Protein AF-A0A9E5GRL8-F1 (afdb_monomer)

Solvent-accessible surface area (backbone atoms only — not comparable to full-atom values): 6174 Å² total; per-residue (Å²): 137,68,52,66,49,69,34,32,55,43,80,54,98,91,43,39,32,46,27,52,99,86,54,67,45,68,35,50,70,82,80,86,69,58,59,48,68,33,32,38,46,69,46,77,39,80,87,77,73,43,76,48,30,43,46,28,81,42,65,68,34,48,54,46,24,61,54,38,52,72,39,90,93,40,47,69,69,41,20,50,59,60,29,72,50,57,68,67,60,53,53,50,40,60,75,64,66,38,60,64,65,63,66,71,53,113

Mean predicted aligned error: 5.8 Å

Sequence (106 aa):
MFHYFVGKMRHLGGETLLSNDLFGIQVHYLGKKDQGEFFLYPYLDDNKKTIFYYCFDTIDQKTLFETLLKINGVGPKTAFQISQLPKDNLQQALKNVDVKFFQAIP

Structure (mmCIF, N/CA/C/O backbone):
data_AF-A0A9E5GRL8-F1
#
_entry.id   AF-A0A9E5GRL8-F1
#
loop_
_atom_site.group_PDB
_atom_site.id
_atom_site.type_symbol
_atom_site.label_atom_id
_atom_site.label_alt_id
_atom_site.label_comp_id
_atom_site.label_asym_id
_atom_site.label_entity_id
_atom_site.label_seq_id
_atom_site.pdbx_PDB_ins_code
_atom_site.Cartn_x
_atom_site.Cartn_y
_atom_site.Cartn_z
_atom_site.occupancy
_atom_site.B_iso_or_equiv
_atom_site.auth_seq_id
_atom_site.auth_comp_id
_atom_site.auth_asym_id
_atom_site.auth_atom_id
_atom_site.pdbx_PDB_model_num
ATOM 1 N N . MET A 1 1 ? -0.682 9.612 -12.569 1.00 82.56 1 MET A N 1
ATOM 2 C CA . MET A 1 1 ? -0.804 8.898 -11.281 1.00 82.56 1 MET A CA 1
ATOM 3 C C . MET A 1 1 ? -1.028 7.422 -11.590 1.00 82.56 1 MET A C 1
ATOM 5 O O . MET A 1 1 ? -1.928 7.140 -12.371 1.00 82.56 1 MET A O 1
ATOM 9 N N . PHE A 1 2 ? -0.186 6.503 -11.100 1.00 90.38 2 PHE A N 1
ATOM 10 C CA . PHE A 1 2 ? -0.316 5.071 -11.425 1.00 90.38 2 PHE A CA 1
ATOM 11 C C . PHE A 1 2 ? -1.223 4.350 -10.426 1.00 90.38 2 PHE A C 1
ATOM 13 O O . PHE A 1 2 ? -1.078 4.532 -9.221 1.00 90.38 2 PHE A O 1
ATOM 20 N N . HIS A 1 3 ? -2.135 3.519 -10.930 1.00 95.06 3 HIS A N 1
ATOM 21 C CA . HIS A 1 3 ? -3.112 2.797 -10.105 1.00 95.06 3 HIS A CA 1
ATOM 22 C C . HIS A 1 3 ? -3.066 1.279 -10.254 1.00 95.06 3 HIS A C 1
ATOM 24 O O . HIS A 1 3 ? -3.663 0.574 -9.440 1.00 95.06 3 HIS A O 1
ATOM 30 N N . TYR A 1 4 ? -2.370 0.796 -11.276 1.00 96.88 4 TYR A N 1
ATOM 31 C CA . TYR A 1 4 ? -2.268 -0.603 -11.642 1.00 96.88 4 TYR A CA 1
ATOM 32 C C . TYR A 1 4 ? -0.920 -0.833 -12.319 1.00 96.88 4 TYR A C 1
ATOM 34 O O . TYR A 1 4 ? -0.455 0.034 -13.064 1.00 96.88 4 TYR A O 1
ATOM 42 N N . PHE A 1 5 ? -0.289 -1.967 -12.040 1.00 97.62 5 PHE A N 1
ATOM 43 C CA . PHE A 1 5 ? 1.017 -2.305 -12.585 1.00 97.62 5 PHE A CA 1
ATOM 44 C C . PHE A 1 5 ? 1.165 -3.822 -12.682 1.00 97.62 5 PHE A C 1
ATOM 46 O O . PHE A 1 5 ? 0.874 -4.540 -11.728 1.00 97.62 5 PHE A O 1
ATOM 53 N N . VAL A 1 6 ? 1.662 -4.301 -13.823 1.00 97.62 6 VAL A N 1
ATOM 54 C CA . VAL A 1 6 ? 2.024 -5.709 -14.019 1.00 97.62 6 VAL A CA 1
ATOM 55 C C . VAL A 1 6 ? 3.539 -5.814 -14.075 1.00 97.62 6 VAL A C 1
ATOM 57 O O . VAL A 1 6 ? 4.178 -5.151 -14.893 1.00 97.62 6 VAL A O 1
ATOM 60 N N . GLY A 1 7 ? 4.126 -6.614 -13.189 1.00 97.44 7 GLY A N 1
ATOM 61 C CA . GLY A 1 7 ? 5.577 -6.704 -13.099 1.00 97.44 7 GLY A CA 1
ATOM 62 C C . GLY A 1 7 ? 6.081 -7.625 -12.002 1.00 97.44 7 GLY A C 1
ATOM 63 O O . GLY A 1 7 ? 5.361 -8.492 -11.514 1.00 97.44 7 GLY A O 1
ATOM 64 N N . LYS A 1 8 ? 7.348 -7.433 -11.641 1.00 98.06 8 LYS A N 1
ATOM 65 C CA . LYS A 1 8 ? 8.081 -8.207 -10.640 1.00 98.06 8 LYS A CA 1
ATOM 66 C C . LYS A 1 8 ? 8.479 -7.322 -9.466 1.00 98.06 8 LYS A C 1
ATOM 68 O O . LYS A 1 8 ? 8.950 -6.198 -9.676 1.00 98.06 8 LYS A O 1
ATOM 73 N N . MET A 1 9 ? 8.343 -7.863 -8.263 1.00 97.50 9 MET A N 1
ATOM 74 C CA . MET A 1 9 ? 8.866 -7.281 -7.035 1.00 97.50 9 MET A CA 1
ATOM 75 C C . MET A 1 9 ? 10.362 -7.558 -6.928 1.00 97.50 9 MET A C 1
ATOM 77 O O . MET A 1 9 ? 10.827 -8.677 -7.141 1.00 97.50 9 MET A O 1
ATOM 81 N N . ARG A 1 10 ? 11.135 -6.517 -6.627 1.00 95.38 10 ARG A N 1
ATOM 82 C CA . ARG A 1 10 ? 12.580 -6.593 -6.407 1.00 95.38 10 ARG A CA 1
ATOM 83 C C . ARG A 1 10 ? 12.926 -5.860 -5.124 1.00 95.38 10 ARG A C 1
ATOM 85 O O . ARG A 1 10 ? 12.538 -4.710 -4.950 1.00 95.38 10 ARG A O 1
ATOM 92 N N . HIS A 1 11 ? 13.700 -6.502 -4.261 1.00 92.44 11 HIS A N 1
ATOM 93 C CA . HIS A 1 11 ? 14.210 -5.886 -3.041 1.00 92.44 11 HIS A CA 1
ATOM 94 C C . HIS A 1 11 ? 15.674 -5.498 -3.258 1.00 92.44 11 HIS A C 1
ATOM 96 O O . HIS A 1 11 ? 16.520 -6.362 -3.482 1.00 92.44 11 HIS A O 1
ATOM 102 N N . LEU A 1 12 ? 15.967 -4.198 -3.246 1.00 89.69 12 LEU A N 1
ATOM 103 C CA . LEU A 1 12 ? 17.286 -3.644 -3.552 1.00 89.69 12 LEU A CA 1
ATOM 104 C C . LEU A 1 12 ? 17.648 -2.598 -2.498 1.00 89.69 12 LEU A C 1
ATOM 106 O O . LEU A 1 12 ? 16.938 -1.615 -2.336 1.00 89.69 12 LEU A O 1
ATOM 110 N N . GLY A 1 13 ? 18.741 -2.812 -1.759 1.00 83.94 13 GLY A N 1
ATOM 111 C CA . GLY A 1 13 ? 19.272 -1.804 -0.828 1.00 83.94 13 GLY A CA 1
ATOM 112 C C . GLY A 1 13 ? 18.310 -1.363 0.286 1.00 83.94 13 GLY A C 1
ATOM 113 O O . GLY A 1 13 ? 18.405 -0.234 0.750 1.00 83.94 13 GLY A O 1
ATOM 114 N N . GLY 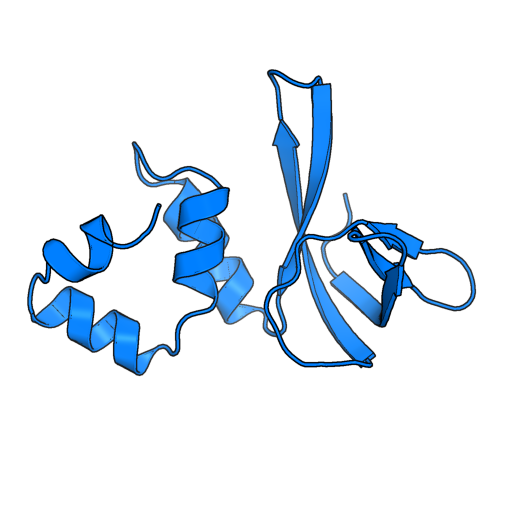A 1 14 ? 17.376 -2.226 0.704 1.00 87.12 14 GLY A N 1
ATOM 115 C CA . GLY A 1 14 ? 16.341 -1.895 1.696 1.00 87.12 14 GLY A CA 1
ATOM 116 C C . GLY A 1 14 ? 15.071 -1.273 1.106 1.00 87.12 14 GLY A C 1
ATOM 117 O O . GLY A 1 14 ? 14.091 -1.085 1.824 1.00 87.12 14 GLY A O 1
ATOM 118 N N . GLU A 1 15 ? 15.048 -1.009 -0.198 1.00 91.75 15 GLU A N 1
ATOM 119 C CA . GLU A 1 15 ? 13.876 -0.529 -0.922 1.00 91.75 15 GLU A CA 1
ATOM 120 C C . GLU A 1 15 ? 13.176 -1.676 -1.655 1.00 91.75 15 GLU A C 1
ATOM 122 O O . GLU A 1 15 ? 13.787 -2.689 -2.008 1.00 91.75 15 GLU A O 1
ATOM 127 N N . THR A 1 16 ? 11.875 -1.513 -1.89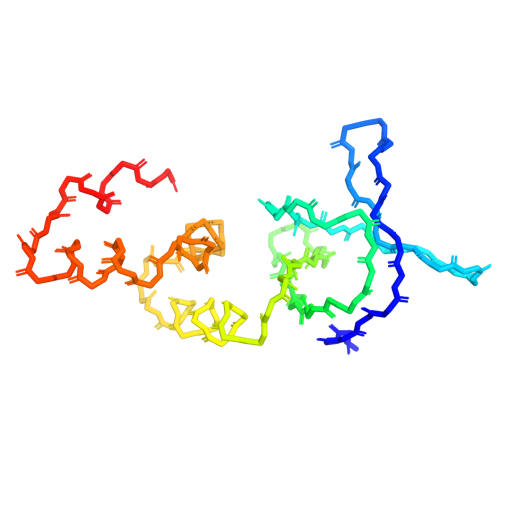9 1.00 96.19 16 THR A N 1
ATOM 128 C CA . THR A 1 16 ? 11.105 -2.431 -2.745 1.00 96.19 16 THR A CA 1
ATOM 129 C C . THR A 1 16 ? 10.721 -1.722 -4.034 1.00 96.19 16 THR A C 1
ATOM 131 O O . THR A 1 16 ? 10.129 -0.644 -4.016 1.00 96.19 16 THR A O 1
ATOM 134 N N . LEU A 1 17 ? 11.083 -2.331 -5.156 1.00 96.81 17 LEU A N 1
ATOM 135 C CA . LEU A 1 17 ? 10.835 -1.843 -6.503 1.00 96.81 17 LEU A CA 1
ATOM 136 C C . LEU A 1 17 ? 9.864 -2.782 -7.208 1.00 96.81 17 LEU A C 1
ATOM 138 O O . LEU A 1 17 ? 10.115 -3.982 -7.318 1.00 96.81 17 LEU A O 1
ATOM 142 N N . LEU A 1 18 ? 8.787 -2.217 -7.739 1.00 97.56 18 LEU A N 1
ATOM 143 C CA . LEU A 1 18 ? 7.906 -2.898 -8.673 1.00 97.56 18 LEU A CA 1
ATOM 144 C C . LEU A 1 18 ? 8.340 -2.531 -10.091 1.00 97.56 18 LEU A C 1
ATOM 146 O O . LEU A 1 18 ? 8.309 -1.361 -10.469 1.00 97.56 18 LEU A O 1
ATOM 150 N N . SER A 1 19 ? 8.802 -3.522 -10.852 1.00 97.12 19 SER A N 1
ATOM 151 C CA . SER A 1 19 ? 9.488 -3.301 -12.131 1.00 97.12 19 SER A CA 1
ATOM 152 C C . SER A 1 19 ? 8.978 -4.191 -13.257 1.00 97.12 19 SER A C 1
ATOM 154 O O . SER A 1 19 ? 8.579 -5.334 -13.036 1.00 97.12 19 SER A O 1
ATOM 156 N N . ASN A 1 20 ? 9.037 -3.668 -14.475 1.00 95.62 20 ASN A N 1
ATOM 157 C CA . ASN A 1 20 ? 8.935 -4.424 -15.719 1.00 95.62 20 ASN A CA 1
ATOM 158 C C . ASN A 1 20 ? 10.195 -4.169 -16.569 1.00 95.62 20 ASN A C 1
ATOM 160 O O . ASN A 1 20 ? 11.177 -3.614 -16.074 1.00 95.62 20 ASN A O 1
ATOM 164 N N . ASP A 1 21 ? 10.180 -4.587 -17.833 1.00 94.31 21 ASP A N 1
ATOM 165 C CA . ASP A 1 21 ? 11.341 -4.456 -18.724 1.00 94.31 21 ASP A CA 1
ATOM 166 C C . ASP A 1 21 ? 11.656 -3.000 -19.112 1.00 94.31 21 ASP A C 1
ATOM 168 O O . ASP A 1 21 ? 12.755 -2.712 -19.577 1.00 94.31 21 ASP A O 1
ATOM 172 N N . LEU A 1 22 ? 10.710 -2.078 -18.920 1.00 93.56 22 LEU A N 1
ATOM 173 C CA . LEU A 1 22 ? 10.830 -0.681 -19.335 1.00 93.56 22 LEU A CA 1
ATOM 174 C C . LEU A 1 22 ? 11.228 0.241 -18.179 1.00 93.56 22 LEU A C 1
ATOM 176 O O . LEU A 1 22 ? 12.021 1.160 -18.371 1.00 93.56 22 LEU A O 1
ATOM 180 N N . PHE A 1 23 ? 10.659 0.038 -16.989 1.00 93.56 23 PHE A N 1
ATOM 181 C CA . PHE A 1 23 ? 10.916 0.885 -15.826 1.00 93.56 23 PHE A CA 1
ATOM 182 C C . PHE A 1 23 ? 10.556 0.196 -14.503 1.00 93.56 23 PHE A C 1
ATOM 184 O O . PHE A 1 23 ? 9.911 -0.855 -14.463 1.00 93.56 23 PHE A O 1
ATOM 191 N N . GLY A 1 24 ? 10.968 0.822 -13.399 1.00 93.69 24 GLY A N 1
ATOM 192 C CA . GLY A 1 24 ? 10.592 0.436 -12.044 1.00 93.69 24 GLY A CA 1
ATOM 193 C C . GLY A 1 24 ? 10.100 1.626 -11.230 1.00 93.69 24 GLY A C 1
ATOM 194 O O . GLY A 1 24 ? 10.510 2.762 -11.465 1.00 93.69 24 GLY A O 1
ATOM 195 N N . ILE A 1 25 ? 9.211 1.357 -10.278 1.00 94.94 25 ILE A N 1
ATOM 196 C CA . ILE A 1 25 ? 8.697 2.336 -9.321 1.00 94.94 25 ILE A CA 1
ATOM 197 C C . ILE A 1 25 ? 8.987 1.825 -7.914 1.00 94.94 25 ILE A C 1
ATOM 199 O O . ILE A 1 25 ? 8.741 0.656 -7.610 1.00 94.94 25 ILE A O 1
ATOM 203 N N . GLN A 1 26 ? 9.485 2.704 -7.046 1.00 96.00 26 GLN A N 1
ATOM 204 C CA . GLN A 1 26 ? 9.625 2.399 -5.628 1.00 96.00 26 GLN A CA 1
ATOM 205 C C . GLN A 1 26 ? 8.246 2.349 -4.968 1.00 96.00 26 GLN A C 1
ATOM 207 O O . GLN A 1 26 ? 7.447 3.282 -5.089 1.00 96.00 26 GLN A O 1
ATOM 212 N N . VAL A 1 27 ? 7.975 1.257 -4.261 1.00 96.94 27 VAL A N 1
ATOM 213 C CA . VAL A 1 27 ? 6.691 1.004 -3.611 1.00 96.94 27 VAL A CA 1
ATOM 214 C C . VAL A 1 27 ? 6.884 0.556 -2.166 1.00 96.94 27 VAL A C 1
ATOM 216 O O . VAL A 1 27 ? 7.831 -0.150 -1.823 1.00 96.94 27 VAL A O 1
ATOM 219 N N . HIS A 1 28 ? 5.935 0.916 -1.313 1.00 96.75 28 HIS A N 1
ATOM 220 C CA . HIS A 1 28 ? 5.703 0.248 -0.044 1.00 96.75 28 HIS A CA 1
ATOM 221 C C . HIS A 1 28 ? 4.841 -0.983 -0.306 1.00 96.75 28 HIS A C 1
ATOM 223 O O . HIS A 1 28 ? 3.708 -0.867 -0.774 1.00 96.75 28 HIS A O 1
ATOM 229 N N . TYR A 1 29 ? 5.382 -2.160 -0.009 1.00 96.31 29 TYR A N 1
ATOM 230 C CA . TYR A 1 29 ? 4.736 -3.442 -0.248 1.00 96.31 29 TYR A CA 1
ATOM 231 C C . TYR A 1 29 ? 4.893 -4.341 0.980 1.00 96.31 29 TYR A C 1
ATOM 233 O O . TYR A 1 29 ? 5.981 -4.434 1.542 1.00 96.31 29 TYR A O 1
ATOM 241 N N . LEU A 1 30 ? 3.795 -4.965 1.415 1.00 94.88 30 LEU A N 1
ATOM 242 C CA . LEU A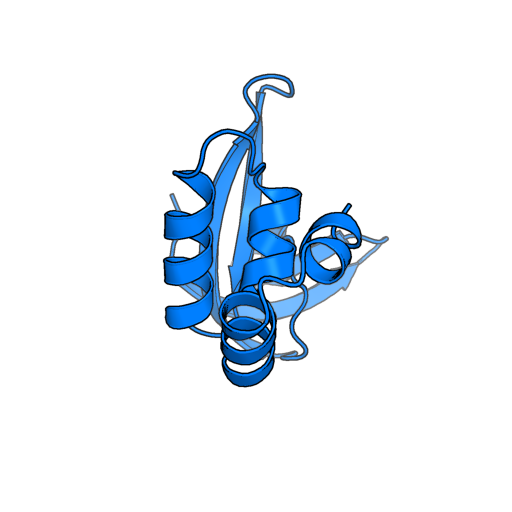 1 30 ? 3.750 -5.871 2.575 1.00 94.88 30 LEU A CA 1
ATOM 243 C C . LEU A 1 30 ? 3.227 -7.271 2.212 1.00 94.88 30 LEU A C 1
ATOM 245 O O . LEU A 1 30 ? 3.073 -8.116 3.094 1.00 94.88 30 LEU A O 1
ATOM 249 N N . GLY A 1 31 ? 2.922 -7.507 0.933 1.00 92.44 31 GLY A N 1
ATOM 250 C CA . GLY A 1 31 ? 2.491 -8.810 0.439 1.00 92.44 31 GLY A CA 1
ATOM 251 C C . GLY A 1 31 ? 3.664 -9.771 0.229 1.00 92.44 31 GLY A C 1
ATOM 252 O O . GLY A 1 31 ? 4.787 -9.525 0.669 1.00 92.44 31 GLY A O 1
ATOM 253 N N . LYS A 1 32 ? 3.391 -10.896 -0.436 1.00 93.19 32 LYS A N 1
ATOM 254 C CA . LYS A 1 32 ? 4.372 -11.978 -0.664 1.00 93.19 32 LYS A CA 1
ATOM 255 C C . LYS A 1 32 ? 4.526 -12.382 -2.133 1.00 93.19 32 LYS A C 1
ATOM 257 O O 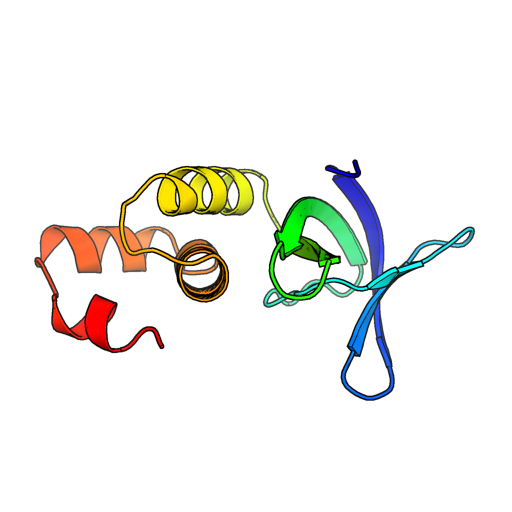. LYS A 1 32 ? 5.197 -13.367 -2.421 1.00 93.19 32 LYS A O 1
ATOM 262 N N . LYS A 1 33 ? 3.859 -11.694 -3.060 1.00 95.25 33 LYS A N 1
ATOM 263 C CA . LYS A 1 33 ? 3.953 -11.991 -4.491 1.00 95.25 33 LYS A CA 1
ATOM 264 C C . LYS A 1 33 ? 5.271 -11.455 -5.041 1.00 95.25 33 LYS A C 1
ATOM 266 O O . LYS A 1 33 ? 5.526 -10.256 -4.988 1.00 95.25 33 LYS A O 1
ATOM 271 N N . ASP A 1 34 ? 6.042 -12.329 -5.677 1.00 96.12 34 ASP A N 1
ATOM 272 C CA . ASP A 1 34 ? 7.266 -11.933 -6.385 1.00 96.12 34 ASP A CA 1
ATOM 273 C C . ASP A 1 34 ? 6.976 -11.334 -7.769 1.00 96.12 34 ASP A C 1
ATOM 275 O O . ASP A 1 34 ? 7.798 -10.614 -8.335 1.00 96.12 34 ASP A O 1
ATOM 279 N N . GLN A 1 35 ? 5.805 -11.623 -8.342 1.00 97.62 35 GLN A N 1
ATOM 280 C CA . GLN A 1 35 ? 5.371 -11.092 -9.630 1.00 97.62 35 GLN A CA 1
ATOM 281 C C . GLN A 1 35 ? 3.856 -11.173 -9.811 1.00 97.62 35 GLN A C 1
ATOM 283 O O . GLN A 1 35 ? 3.178 -11.957 -9.145 1.00 97.62 35 GLN A O 1
ATOM 288 N N . GLY A 1 36 ? 3.345 -10.406 -10.769 1.00 97.50 36 GLY A N 1
ATOM 289 C CA . GLY A 1 36 ? 1.957 -10.449 -11.204 1.00 97.50 36 GLY A CA 1
ATOM 290 C C . GLY A 1 36 ? 1.350 -9.063 -11.322 1.00 97.50 36 GLY A C 1
ATOM 291 O O . GLY A 1 36 ? 2.028 -8.091 -11.658 1.00 97.50 36 GLY A O 1
ATOM 292 N N . GLU A 1 37 ? 0.050 -9.013 -11.068 1.00 98.00 37 GLU A N 1
ATOM 293 C CA . GLU A 1 37 ? -0.761 -7.805 -11.096 1.00 98.00 37 GLU A CA 1
ATOM 294 C C . GLU A 1 37 ? -0.823 -7.175 -9.705 1.00 98.00 37 GLU A C 1
ATOM 296 O O . GLU A 1 37 ? -1.088 -7.857 -8.708 1.00 98.00 37 GLU A O 1
ATOM 301 N N . PHE A 1 38 ? -0.603 -5.866 -9.660 1.00 98.31 38 PHE A N 1
ATOM 302 C CA . PHE A 1 38 ? -0.572 -5.085 -8.436 1.00 98.31 38 PHE A CA 1
ATOM 303 C C . PHE A 1 38 ? -1.390 -3.811 -8.579 1.00 98.31 38 PHE A C 1
ATOM 305 O O . PHE A 1 38 ? -1.410 -3.162 -9.629 1.00 98.31 38 PHE A O 1
ATOM 312 N N . PHE A 1 39 ? -2.022 -3.415 -7.481 1.00 98.31 39 PHE A N 1
ATOM 313 C CA . PHE A 1 39 ? -2.771 -2.172 -7.391 1.00 98.31 39 PHE A CA 1
ATOM 314 C C . PHE A 1 39 ? -1.949 -1.142 -6.641 1.00 98.31 39 PHE A C 1
ATOM 316 O O . PHE A 1 39 ? -1.315 -1.449 -5.635 1.00 98.31 39 PHE A O 1
ATOM 323 N N . LEU A 1 40 ? -1.974 0.091 -7.133 1.00 97.81 40 LEU A N 1
ATOM 324 C CA . LEU A 1 40 ? -1.170 1.180 -6.605 1.00 97.81 40 LEU A CA 1
ATOM 325 C C . LEU A 1 40 ? -2.053 2.323 -6.103 1.00 97.81 40 LEU A C 1
ATOM 327 O O . LEU A 1 40 ? -3.082 2.665 -6.707 1.00 97.81 40 LEU A O 1
ATOM 331 N N . TYR A 1 41 ? -1.615 2.930 -5.006 1.00 97.69 41 TYR A N 1
ATOM 332 C CA . TYR A 1 41 ? -2.108 4.210 -4.520 1.00 97.69 41 TYR A CA 1
ATOM 333 C C . TYR A 1 41 ? -0.917 5.125 -4.228 1.00 97.69 41 TYR A C 1
ATOM 335 O O . TYR A 1 41 ? -0.153 4.849 -3.302 1.00 97.69 41 TYR A O 1
ATOM 343 N N . PRO A 1 42 ? -0.727 6.207 -4.988 1.00 96.19 42 PRO A N 1
ATOM 344 C CA . PRO A 1 42 ? 0.250 7.214 -4.630 1.00 96.19 42 PRO A CA 1
ATOM 345 C C . PRO A 1 42 ? -0.296 8.141 -3.561 1.00 96.19 42 PRO A C 1
ATOM 347 O O . PRO A 1 42 ? -1.419 8.634 -3.633 1.00 96.19 42 PRO A O 1
ATOM 350 N N . TYR A 1 43 ? 0.557 8.398 -2.591 1.00 94.50 43 TYR A N 1
ATOM 351 C CA . TYR A 1 43 ? 0.324 9.322 -1.510 1.00 94.50 43 TYR A CA 1
ATOM 352 C C . TYR A 1 43 ? 1.282 10.500 -1.667 1.00 94.50 43 TYR A C 1
ATOM 354 O O . TYR A 1 43 ? 2.486 10.304 -1.859 1.00 94.50 43 TYR A O 1
ATOM 362 N N . LEU A 1 44 ? 0.734 11.712 -1.611 1.00 92.12 44 LEU A N 1
ATOM 363 C CA . LEU A 1 44 ? 1.512 12.942 -1.579 1.00 92.12 44 LEU A CA 1
ATOM 364 C C . LEU A 1 44 ? 1.840 13.263 -0.121 1.00 92.12 44 LEU A C 1
ATOM 366 O O . LEU A 1 44 ? 0.947 13.501 0.687 1.00 92.12 44 LEU A O 1
ATOM 370 N N . ASP A 1 45 ? 3.124 13.246 0.214 1.00 87.94 45 ASP A N 1
ATOM 371 C CA . ASP A 1 45 ? 3.610 13.739 1.496 1.00 87.94 45 ASP A CA 1
ATOM 372 C C . ASP A 1 45 ? 3.911 15.228 1.358 1.00 87.94 45 ASP A C 1
ATOM 374 O O . ASP A 1 45 ? 4.971 15.620 0.866 1.00 87.94 45 ASP A O 1
ATOM 378 N N . ASP A 1 46 ? 2.958 16.053 1.787 1.00 85.31 46 ASP A N 1
ATOM 379 C CA . ASP A 1 46 ? 3.065 17.512 1.723 1.00 85.31 46 ASP A CA 1
ATOM 380 C C . ASP A 1 46 ? 4.263 18.053 2.521 1.00 85.31 46 ASP A C 1
ATOM 382 O O . ASP A 1 46 ? 4.844 19.074 2.147 1.00 85.31 46 ASP A O 1
ATOM 386 N N . ASN A 1 47 ? 4.687 17.352 3.580 1.00 87.69 47 ASN A N 1
ATOM 387 C CA . ASN A 1 47 ? 5.824 17.774 4.398 1.00 87.69 47 ASN A CA 1
ATOM 388 C C . ASN A 1 47 ? 7.142 17.544 3.659 1.00 87.69 47 ASN A C 1
ATOM 390 O O . ASN A 1 47 ? 8.004 18.422 3.617 1.00 87.69 47 ASN A O 1
ATOM 394 N N . LYS A 1 48 ? 7.305 16.356 3.070 1.00 89.00 48 LYS A N 1
ATOM 395 C CA . LYS A 1 48 ? 8.523 15.997 2.328 1.00 89.00 48 LYS A CA 1
ATOM 396 C C . LYS A 1 48 ? 8.519 16.512 0.892 1.00 89.00 48 LYS A C 1
ATOM 398 O O . LYS A 1 48 ? 9.567 16.500 0.253 1.00 89.00 48 LYS A O 1
ATOM 403 N N . LYS A 1 49 ? 7.366 16.972 0.393 1.00 90.12 49 LYS A N 1
ATOM 404 C CA . LYS A 1 49 ? 7.125 17.324 -1.014 1.00 90.12 49 LYS A CA 1
ATOM 405 C C . LYS A 1 49 ? 7.484 16.173 -1.958 1.00 90.12 49 LYS A C 1
ATOM 407 O O . LYS A 1 49 ? 8.054 16.386 -3.027 1.00 90.12 49 LYS A O 1
ATOM 412 N N . THR A 1 50 ? 7.165 14.946 -1.549 1.00 90.75 50 THR A N 1
ATOM 413 C CA . THR A 1 50 ? 7.443 13.726 -2.314 1.00 90.75 50 THR A CA 1
ATOM 414 C C . THR A 1 50 ? 6.181 12.902 -2.526 1.00 90.75 50 THR A C 1
ATOM 416 O O . THR A 1 50 ? 5.215 12.993 -1.772 1.00 90.75 50 THR A O 1
ATOM 419 N N . ILE A 1 51 ? 6.196 12.081 -3.578 1.00 91.62 51 ILE A N 1
ATOM 420 C CA . ILE A 1 51 ? 5.167 11.074 -3.834 1.00 91.62 51 ILE A CA 1
ATOM 421 C C . ILE A 1 51 ? 5.784 9.708 -3.568 1.00 91.62 51 ILE A C 1
ATOM 423 O O . ILE A 1 51 ? 6.835 9.390 -4.123 1.00 91.62 51 ILE A O 1
ATOM 427 N N . PHE A 1 52 ? 5.106 8.886 -2.778 1.00 93.25 52 PHE A N 1
ATOM 428 C CA . PHE A 1 52 ? 5.419 7.465 -2.652 1.00 93.25 52 PHE A CA 1
ATOM 429 C C . PHE A 1 52 ? 4.185 6.621 -2.940 1.00 93.25 52 PHE A C 1
ATOM 431 O O . PHE A 1 52 ? 3.053 7.087 -2.835 1.00 93.25 52 PHE A O 1
ATOM 438 N N . TYR A 1 53 ? 4.404 5.369 -3.327 1.00 97.06 53 TYR A N 1
ATOM 439 C CA . TYR A 1 53 ? 3.342 4.462 -3.742 1.00 97.06 53 TYR A CA 1
ATOM 440 C C . TYR A 1 53 ? 3.128 3.365 -2.707 1.00 97.06 53 TYR A C 1
ATOM 442 O O . TYR A 1 53 ? 4.066 2.660 -2.353 1.00 97.06 53 TYR A O 1
ATOM 450 N N . TYR A 1 54 ? 1.888 3.175 -2.270 1.00 97.75 54 TYR A N 1
ATOM 451 C CA . TYR A 1 54 ? 1.458 1.953 -1.598 1.00 97.75 54 TYR A CA 1
ATOM 452 C C . TYR A 1 54 ? 1.025 0.923 -2.632 1.00 97.75 54 TYR A C 1
ATOM 454 O O . TYR A 1 54 ? 0.321 1.258 -3.589 1.00 97.75 54 TYR A O 1
ATOM 462 N N . CYS A 1 55 ? 1.452 -0.320 -2.434 1.00 98.06 55 CYS A N 1
ATOM 463 C CA . CYS A 1 55 ? 1.202 -1.428 -3.339 1.00 98.06 55 CYS A CA 1
ATOM 464 C C . CYS A 1 55 ? 0.395 -2.536 -2.660 1.00 98.06 55 CYS A C 1
ATOM 466 O O . CYS A 1 55 ? 0.689 -2.940 -1.534 1.00 98.06 55 CYS A O 1
ATOM 468 N N . PHE A 1 56 ? -0.604 -3.045 -3.377 1.00 97.81 56 PHE A N 1
ATOM 469 C CA . PHE A 1 56 ? -1.579 -4.012 -2.888 1.00 97.81 56 PHE A CA 1
ATOM 470 C C . PHE A 1 56 ? -1.682 -5.207 -3.836 1.00 97.81 56 PHE A C 1
ATOM 472 O O . PHE A 1 56 ? -1.635 -5.048 -5.058 1.00 97.81 56 PHE A O 1
ATOM 479 N N . ASP A 1 57 ? -1.879 -6.395 -3.265 1.00 97.38 57 ASP A N 1
ATOM 480 C CA . ASP A 1 57 ? -2.045 -7.640 -4.021 1.00 97.38 57 ASP A CA 1
ATOM 481 C C . ASP A 1 57 ? -3.435 -7.768 -4.645 1.00 97.38 57 ASP A C 1
ATOM 483 O O . ASP A 1 57 ? -3.614 -8.554 -5.580 1.00 97.38 57 ASP A O 1
ATOM 487 N N . THR A 1 58 ? -4.417 -7.044 -4.103 1.00 96.62 58 THR A N 1
ATOM 488 C CA . THR A 1 58 ? -5.820 -7.079 -4.526 1.00 96.62 58 THR A CA 1
ATOM 489 C C . THR A 1 58 ? -6.440 -5.685 -4.505 1.00 96.62 58 THR A C 1
ATOM 491 O O . THR A 1 58 ? -6.016 -4.806 -3.748 1.00 96.62 58 THR A O 1
ATOM 494 N N . ILE A 1 59 ? -7.486 -5.496 -5.310 1.00 96.19 59 ILE A N 1
ATOM 495 C CA . ILE A 1 59 ? -8.250 -4.247 -5.331 1.00 96.19 59 ILE A CA 1
ATOM 496 C C . ILE A 1 59 ? -8.946 -3.984 -3.990 1.00 96.19 59 ILE A C 1
ATOM 498 O O . ILE A 1 59 ? -8.947 -2.850 -3.525 1.00 96.19 59 ILE A O 1
ATOM 502 N N . ASP A 1 60 ? -9.443 -5.028 -3.322 1.00 95.19 60 ASP A N 1
ATOM 503 C CA . ASP A 1 60 ? -10.133 -4.918 -2.033 1.00 95.19 60 ASP A CA 1
ATOM 504 C C . ASP A 1 60 ? -9.248 -4.290 -0.951 1.00 95.19 60 ASP A C 1
ATOM 506 O O . ASP A 1 60 ? -9.706 -3.434 -0.194 1.00 95.19 60 ASP A O 1
ATOM 510 N N . GLN A 1 61 ? -7.968 -4.678 -0.894 1.00 96.50 61 GLN A N 1
ATOM 511 C CA . GLN A 1 61 ? -7.008 -4.084 0.039 1.00 96.50 61 GLN A CA 1
ATOM 512 C C . GLN A 1 61 ? -6.812 -2.591 -0.256 1.00 96.50 61 GLN A C 1
ATOM 514 O O . GLN A 1 61 ? -6.855 -1.768 0.658 1.00 96.50 61 GLN A O 1
ATOM 519 N N . LYS A 1 62 ? -6.668 -2.217 -1.534 1.00 97.12 62 LYS A N 1
ATOM 520 C CA . LYS A 1 62 ? -6.550 -0.810 -1.939 1.00 97.12 62 LYS A CA 1
ATOM 521 C C . LYS A 1 62 ? -7.810 -0.008 -1.584 1.00 97.12 62 LYS A C 1
ATOM 523 O O . LYS A 1 62 ? -7.704 1.087 -1.039 1.00 97.12 62 LYS A O 1
ATOM 528 N N . THR A 1 63 ? -9.001 -0.539 -1.848 1.00 95.69 63 THR A N 1
ATOM 529 C CA . THR A 1 63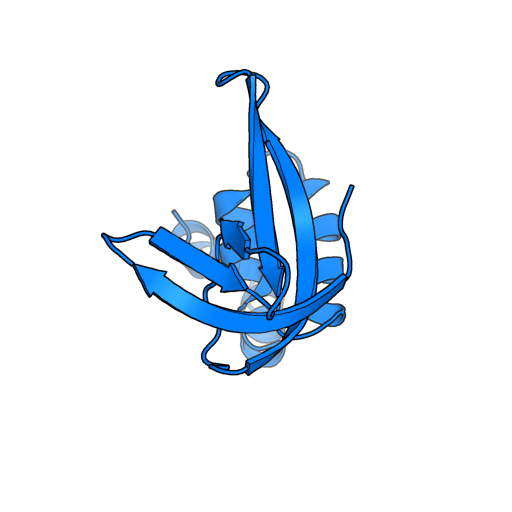 ? -10.269 0.136 -1.525 1.00 95.69 63 THR A CA 1
ATOM 530 C C . THR A 1 63 ? -10.461 0.300 -0.015 1.00 95.69 63 THR A C 1
ATOM 532 O O . THR A 1 63 ? -10.926 1.348 0.445 1.00 95.69 63 THR A O 1
ATOM 535 N N . LEU A 1 64 ? -10.066 -0.700 0.780 1.00 94.00 64 LEU A N 1
ATOM 536 C CA . LEU A 1 64 ? -10.067 -0.599 2.238 1.00 94.00 64 LEU A CA 1
ATOM 537 C C . LEU A 1 64 ? -9.099 0.491 2.715 1.00 94.00 64 LEU A C 1
ATOM 539 O O . LEU A 1 64 ? -9.487 1.337 3.515 1.00 94.00 64 LEU A O 1
ATOM 543 N N . PHE A 1 65 ? -7.878 0.521 2.182 1.00 96.00 65 PHE A N 1
ATOM 544 C CA . PHE A 1 65 ? -6.900 1.571 2.459 1.00 96.00 65 PHE A CA 1
ATOM 545 C C . PHE A 1 65 ? -7.453 2.982 2.191 1.00 96.00 65 PHE A C 1
ATOM 547 O O . PHE A 1 65 ? -7.394 3.845 3.066 1.00 96.00 65 PHE A O 1
ATOM 554 N N . GLU A 1 66 ? -8.056 3.206 1.021 1.00 95.50 66 GLU A N 1
ATOM 555 C CA . GLU A 1 66 ? -8.671 4.491 0.654 1.00 95.50 66 GLU A CA 1
ATOM 556 C C . GLU A 1 66 ? -9.828 4.881 1.584 1.00 95.50 66 GLU A C 1
ATOM 558 O O . GLU A 1 66 ? -10.047 6.062 1.856 1.00 95.50 66 GLU A O 1
ATOM 563 N N . THR A 1 67 ? -10.574 3.896 2.085 1.00 92.81 67 THR A N 1
ATOM 564 C CA . THR A 1 67 ? -11.654 4.127 3.050 1.00 92.81 67 THR A CA 1
ATOM 565 C C . THR A 1 67 ? -11.094 4.527 4.413 1.00 92.81 67 THR A C 1
ATOM 567 O O . THR A 1 67 ? -11.584 5.477 5.019 1.00 92.81 67 THR A O 1
ATOM 570 N N . LEU A 1 68 ? -10.038 3.852 4.871 1.00 92.00 68 LEU A N 1
ATOM 571 C CA . LEU A 1 68 ? -9.371 4.138 6.141 1.00 92.00 68 LEU A CA 1
ATOM 572 C C . LEU A 1 68 ? -8.729 5.529 6.157 1.00 92.00 68 LEU A C 1
ATOM 574 O O . LEU A 1 68 ? -8.825 6.216 7.166 1.00 92.00 68 LEU A O 1
ATOM 578 N N . LEU A 1 69 ? -8.160 5.983 5.036 1.00 92.62 69 LEU A N 1
ATOM 579 C CA . LEU A 1 69 ? -7.595 7.334 4.904 1.00 92.62 69 LEU A CA 1
ATOM 580 C C . LEU A 1 69 ? -8.606 8.470 5.129 1.00 92.62 69 LEU A C 1
ATOM 582 O O . LEU A 1 69 ? -8.207 9.597 5.407 1.00 92.62 69 LEU A O 1
ATOM 586 N N . LYS A 1 70 ? -9.910 8.202 4.990 1.00 90.44 70 LYS A N 1
ATOM 587 C CA .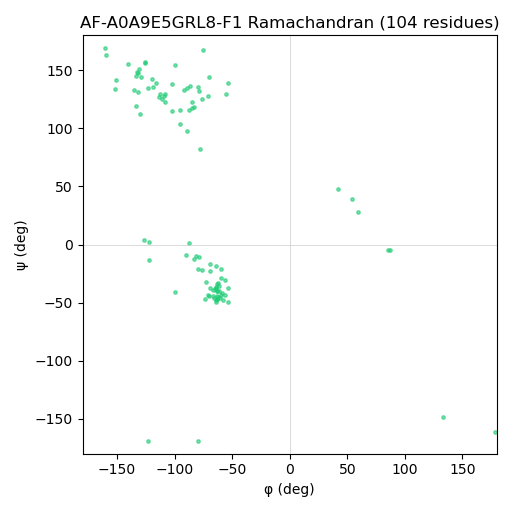 LYS A 1 70 ? -10.968 9.198 5.232 1.00 90.44 70 LYS A CA 1
ATOM 588 C C . LYS A 1 70 ? -11.308 9.343 6.716 1.00 90.44 70 LYS A C 1
ATOM 590 O O . LYS A 1 70 ? -12.069 10.238 7.077 1.00 90.44 70 LYS A O 1
ATOM 595 N N . ILE A 1 71 ? -10.799 8.456 7.570 1.00 89.50 71 ILE A N 1
ATOM 596 C CA . ILE A 1 71 ? -11.063 8.470 9.006 1.00 89.50 71 ILE A CA 1
ATOM 597 C C . ILE A 1 71 ? -10.081 9.433 9.676 1.00 89.50 71 ILE A C 1
ATOM 599 O O . ILE A 1 71 ? -8.864 9.270 9.584 1.00 89.50 71 ILE A O 1
ATOM 603 N N . ASN A 1 72 ? -10.612 10.429 10.389 1.00 84.69 72 ASN A N 1
ATOM 604 C CA . ASN A 1 72 ? -9.797 11.381 11.139 1.00 84.69 72 ASN A CA 1
ATOM 605 C C . ASN A 1 72 ? -8.863 10.655 12.116 1.00 84.69 72 ASN A C 1
ATOM 607 O O . ASN A 1 72 ? -9.302 9.823 12.907 1.00 84.69 72 ASN A O 1
ATOM 611 N N . GLY A 1 73 ? -7.578 11.003 12.071 1.00 86.19 73 GLY A N 1
ATOM 612 C CA . GLY A 1 73 ? -6.548 10.392 12.912 1.00 86.19 73 GLY A CA 1
ATOM 613 C C . GLY A 1 73 ? -5.940 9.103 12.354 1.00 86.19 73 GLY A C 1
ATOM 614 O O . GLY A 1 73 ? -4.968 8.618 12.925 1.00 86.19 73 GLY A O 1
ATOM 615 N N . VAL A 1 74 ? -6.434 8.568 11.230 1.00 88.88 74 VAL A N 1
ATOM 616 C CA . VAL A 1 74 ? -5.821 7.410 10.565 1.00 88.88 74 VAL A CA 1
ATOM 617 C C . VAL A 1 74 ? -4.881 7.888 9.460 1.00 88.88 74 VAL A C 1
ATOM 619 O O . VAL A 1 74 ? -5.299 8.305 8.382 1.00 88.88 74 VAL A O 1
ATOM 622 N N . GLY A 1 75 ? -3.579 7.824 9.741 1.00 91.38 75 GLY A N 1
ATOM 623 C CA . GLY A 1 75 ? -2.539 8.153 8.772 1.00 91.38 75 GLY A CA 1
ATOM 624 C C . GLY A 1 75 ? -2.330 7.057 7.718 1.00 91.38 75 GLY A C 1
ATOM 625 O O . GLY A 1 75 ? -2.765 5.915 7.891 1.00 91.38 75 GLY A O 1
ATOM 626 N N . PRO A 1 76 ? -1.589 7.356 6.639 1.00 94.38 76 PRO A N 1
ATOM 627 C CA . PRO A 1 76 ? -1.366 6.416 5.543 1.00 94.38 76 PRO A CA 1
ATOM 628 C C . PRO A 1 76 ? -0.601 5.159 5.968 1.00 94.38 76 PRO A C 1
ATOM 630 O O . PRO A 1 76 ? -0.900 4.071 5.494 1.00 94.38 76 PRO A O 1
ATOM 633 N N . LYS A 1 77 ? 0.339 5.258 6.910 1.00 93.75 77 LYS A N 1
ATOM 634 C CA . LYS A 1 77 ? 1.073 4.086 7.406 1.00 93.75 77 LYS A CA 1
ATOM 635 C C . LYS A 1 77 ? 0.142 3.098 8.121 1.00 93.75 77 LYS A C 1
ATOM 637 O O . LYS A 1 77 ? 0.135 1.913 7.792 1.00 93.75 77 LYS A O 1
ATOM 642 N N . THR A 1 78 ? -0.670 3.602 9.048 1.00 92.69 78 THR A N 1
ATOM 643 C CA . THR A 1 78 ? -1.654 2.830 9.818 1.00 92.69 78 THR A CA 1
ATOM 644 C C . THR A 1 78 ? -2.726 2.247 8.894 1.00 92.69 78 THR A C 1
ATOM 646 O O . THR A 1 78 ? -2.989 1.046 8.937 1.00 92.69 78 THR A O 1
ATOM 649 N N . ALA A 1 79 ? -3.282 3.056 7.983 1.00 94.31 79 ALA A N 1
ATOM 650 C CA . ALA A 1 79 ? -4.231 2.589 6.972 1.00 94.31 79 ALA A CA 1
ATOM 651 C C . ALA A 1 79 ? -3.644 1.449 6.129 1.00 94.31 79 ALA A C 1
ATOM 653 O O . ALA A 1 79 ? -4.321 0.451 5.875 1.00 94.31 79 ALA A O 1
ATOM 654 N N . PHE A 1 80 ? -2.377 1.572 5.719 1.00 96.12 80 PHE A N 1
ATOM 655 C CA . PHE A 1 80 ? -1.708 0.558 4.914 1.00 96.12 80 PHE A CA 1
ATOM 656 C C . PHE A 1 80 ? -1.572 -0.754 5.677 1.00 96.12 80 PHE A C 1
ATOM 658 O O . PHE A 1 80 ? -1.979 -1.787 5.159 1.00 96.12 80 PHE A O 1
ATOM 665 N N . GLN A 1 81 ? -1.109 -0.726 6.925 1.00 93.88 81 GLN A N 1
ATOM 666 C CA . GLN A 1 81 ? -0.999 -1.935 7.746 1.00 93.88 81 GLN A CA 1
ATOM 667 C C . GLN A 1 81 ? -2.354 -2.622 7.961 1.00 93.88 81 GLN A C 1
ATOM 669 O O . GLN A 1 81 ? -2.460 -3.829 7.748 1.00 93.88 81 GLN A O 1
ATOM 674 N N . ILE A 1 82 ? -3.397 -1.857 8.307 1.00 91.31 82 ILE A N 1
ATOM 675 C CA . ILE A 1 82 ? -4.753 -2.391 8.509 1.00 91.31 82 ILE A CA 1
ATOM 676 C C . ILE A 1 82 ? -5.269 -3.050 7.228 1.00 91.31 82 ILE A C 1
ATOM 678 O O . ILE A 1 82 ? -5.828 -4.143 7.271 1.00 91.31 82 ILE A O 1
ATOM 682 N N . SER A 1 83 ? -5.056 -2.406 6.079 1.00 93.19 83 SER A N 1
ATOM 683 C CA . SER A 1 83 ? -5.573 -2.884 4.795 1.00 93.19 83 SER A CA 1
ATOM 684 C C . SER A 1 83 ? -4.999 -4.227 4.333 1.00 93.19 83 SER A C 1
ATOM 686 O O . SER A 1 83 ? -5.599 -4.878 3.485 1.00 93.19 83 SER A O 1
ATOM 688 N N . GLN A 1 84 ? -3.855 -4.650 4.881 1.00 90.88 84 GLN A N 1
ATOM 689 C CA . GLN A 1 84 ? -3.191 -5.911 4.531 1.00 90.88 84 GLN A CA 1
ATOM 690 C C . GLN A 1 84 ? -3.654 -7.087 5.396 1.00 90.88 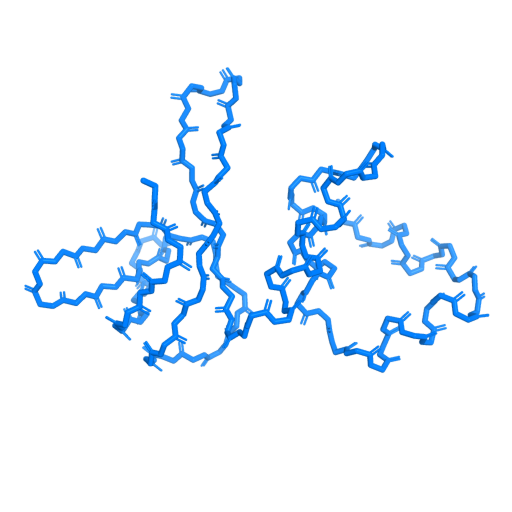84 GLN A C 1
ATOM 692 O O . GLN A 1 84 ? -3.311 -8.236 5.114 1.00 90.88 84 GLN A O 1
ATOM 697 N N . LEU A 1 85 ? -4.426 -6.822 6.452 1.00 88.69 85 LEU A N 1
ATOM 698 C CA . LEU A 1 85 ? -4.925 -7.861 7.338 1.00 88.69 85 LEU A CA 1
ATOM 699 C C . LEU A 1 85 ? -5.990 -8.718 6.636 1.00 88.69 85 LEU A C 1
ATOM 701 O O . LEU A 1 85 ? -6.812 -8.192 5.880 1.00 88.69 85 LEU A O 1
ATOM 705 N N . PRO A 1 86 ? -6.040 -10.033 6.918 1.00 83.06 86 PRO A N 1
ATOM 706 C CA . PRO A 1 86 ? -7.145 -10.876 6.480 1.00 83.06 86 PRO A CA 1
ATOM 707 C C . PRO A 1 86 ? -8.494 -10.295 6.922 1.00 83.06 86 PRO A C 1
ATOM 709 O O . PRO A 1 86 ? -8.635 -9.836 8.059 1.00 83.06 86 PRO A O 1
ATOM 712 N N . LYS A 1 87 ? -9.503 -10.351 6.041 1.00 75.12 87 LYS A N 1
ATOM 713 C CA . LYS A 1 87 ? -10.853 -9.817 6.312 1.00 75.12 87 LYS A CA 1
ATOM 714 C C . LYS A 1 87 ? -11.448 -10.376 7.610 1.00 75.12 87 LYS A C 1
ATOM 716 O O . LYS A 1 87 ? -12.075 -9.627 8.356 1.00 75.12 87 LYS A O 1
ATOM 721 N N . ASP A 1 88 ? -11.200 -11.650 7.903 1.00 73.88 88 ASP A N 1
ATOM 722 C CA . ASP A 1 88 ? -11.699 -12.319 9.109 1.00 73.88 88 ASP A CA 1
ATOM 723 C C . ASP A 1 88 ? -11.136 -11.691 10.390 1.00 73.88 88 ASP A C 1
ATOM 725 O O . ASP A 1 88 ? -11.881 -11.445 11.340 1.00 73.88 88 ASP A O 1
ATOM 729 N N . ASN A 1 89 ? -9.849 -11.330 10.383 1.00 71.06 89 ASN A N 1
ATOM 730 C CA . ASN A 1 89 ? -9.193 -10.685 11.520 1.00 71.06 89 ASN A CA 1
ATOM 731 C C . ASN A 1 89 ? -9.772 -9.285 11.771 1.00 71.06 89 ASN A C 1
ATOM 733 O O . ASN A 1 89 ? -10.003 -8.907 12.917 1.00 71.06 89 ASN A O 1
ATOM 737 N N . LEU A 1 90 ? -10.068 -8.530 10.706 1.00 70.88 90 LEU A N 1
ATOM 738 C CA . LEU A 1 90 ? -10.700 -7.211 10.819 1.00 70.88 90 LEU A CA 1
ATOM 739 C C . LEU A 1 90 ? -12.130 -7.300 11.350 1.00 70.88 90 LEU A C 1
ATOM 741 O O . LEU A 1 90 ? -12.513 -6.530 12.229 1.00 70.88 90 LEU A O 1
ATOM 745 N N . GLN A 1 91 ? -12.923 -8.246 10.843 1.00 68.31 91 GLN A N 1
ATOM 746 C CA . GLN A 1 91 ? -14.291 -8.442 11.318 1.00 68.31 91 GLN A CA 1
ATOM 747 C C . GLN A 1 91 ? -14.327 -8.853 12.789 1.00 68.31 91 GLN A C 1
ATOM 749 O O . GLN A 1 91 ? -15.182 -8.370 13.527 1.00 68.31 91 GLN A O 1
ATOM 754 N N . GLN A 1 92 ? -13.409 -9.716 13.226 1.00 62.31 92 GLN A N 1
ATOM 755 C CA . GLN A 1 92 ? -13.292 -10.093 14.633 1.00 62.31 92 GLN A CA 1
ATOM 756 C C . GLN A 1 92 ? -12.871 -8.907 15.509 1.00 62.31 92 GLN A C 1
ATOM 758 O O . GLN A 1 92 ? -13.517 -8.655 16.525 1.00 62.31 92 GLN A O 1
ATOM 763 N N . ALA A 1 93 ? -11.863 -8.132 15.097 1.00 64.31 93 ALA A N 1
ATOM 764 C CA . ALA A 1 93 ? -11.403 -6.959 15.844 1.00 64.31 93 ALA A CA 1
ATOM 765 C C . ALA A 1 93 ? -12.498 -5.886 15.997 1.00 64.31 93 ALA A C 1
ATOM 767 O O . ALA A 1 93 ? -12.664 -5.312 17.074 1.00 64.31 93 ALA A O 1
ATOM 768 N N . LEU A 1 94 ? -13.291 -5.652 14.944 1.00 66.81 94 LEU A N 1
ATOM 769 C CA . LEU A 1 94 ? -14.422 -4.718 14.975 1.00 66.81 94 LEU A CA 1
ATOM 770 C C . LEU A 1 94 ? -15.585 -5.236 15.831 1.00 66.81 94 LEU A C 1
ATOM 772 O O . LEU A 1 94 ? -16.132 -4.481 16.630 1.00 66.81 94 LEU A O 1
ATOM 776 N N . LYS A 1 95 ? -15.954 -6.519 15.695 1.00 59.84 95 LYS A N 1
ATOM 777 C CA . LYS A 1 95 ? -17.040 -7.135 16.482 1.00 59.84 95 LYS A CA 1
ATOM 778 C C . LYS A 1 95 ? -16.749 -7.129 17.979 1.00 59.84 95 LYS A C 1
ATOM 780 O O . LYS A 1 95 ? -17.668 -6.948 18.770 1.00 59.84 95 LYS A O 1
ATOM 785 N N . ASN A 1 96 ? -15.486 -7.300 18.353 1.00 60.84 96 ASN A N 1
ATOM 786 C CA . ASN A 1 96 ? -15.074 -7.353 19.750 1.00 60.84 96 ASN A CA 1
ATOM 787 C C . ASN A 1 96 ? -14.774 -5.968 20.347 1.00 60.84 96 ASN A C 1
ATOM 789 O O . ASN A 1 96 ? -14.379 -5.906 21.509 1.00 60.84 96 ASN A O 1
ATOM 793 N N . VAL A 1 97 ? -14.939 -4.876 19.575 1.00 56.12 97 VAL A N 1
ATOM 794 C CA . VAL A 1 97 ? -14.490 -3.512 19.928 1.00 56.12 97 VAL A CA 1
ATOM 795 C C . VAL A 1 97 ? -13.097 -3.578 20.559 1.00 56.12 97 VAL A C 1
ATOM 797 O O . VAL A 1 97 ? -12.845 -3.052 21.644 1.00 56.12 97 VAL A O 1
ATOM 800 N N . ASP A 1 98 ? -12.196 -4.324 19.914 1.00 63.50 98 ASP A N 1
ATOM 801 C CA . ASP A 1 98 ? -10.891 -4.618 20.487 1.00 63.50 98 ASP A CA 1
ATOM 802 C C . ASP A 1 98 ? -9.982 -3.401 20.315 1.00 63.50 98 ASP A C 1
ATOM 804 O O . ASP A 1 98 ? -9.182 -3.292 19.386 1.00 63.50 98 ASP A O 1
ATOM 808 N N . VAL A 1 99 ? -10.137 -2.441 21.226 1.00 65.19 99 VAL A N 1
ATOM 809 C CA . VAL A 1 99 ? -9.346 -1.210 21.252 1.00 65.19 99 VAL A CA 1
ATOM 810 C C . VAL A 1 99 ? -7.850 -1.535 21.321 1.00 65.19 99 VAL A C 1
ATOM 812 O O . VAL A 1 99 ? -7.052 -0.805 20.739 1.00 65.19 99 VAL A O 1
ATOM 815 N N . LYS A 1 100 ? -7.455 -2.656 21.947 1.00 64.06 100 LYS A N 1
ATOM 816 C CA . LYS A 1 100 ? -6.046 -3.069 22.037 1.00 64.06 100 LYS A CA 1
ATOM 817 C C . LYS A 1 100 ? -5.491 -3.490 20.681 1.00 64.06 100 LYS A C 1
ATOM 819 O O . LYS A 1 100 ? -4.342 -3.174 20.388 1.00 64.06 100 LYS A O 1
ATOM 824 N N . PHE A 1 101 ? -6.297 -4.150 19.849 1.00 65.88 101 PHE A N 1
ATOM 825 C CA . PHE A 1 101 ? -5.912 -4.498 18.481 1.00 65.88 101 PHE A CA 1
ATOM 826 C C . PHE A 1 101 ? -5.556 -3.251 17.668 1.00 65.88 101 PHE A C 1
ATOM 828 O O . PHE A 1 101 ? -4.498 -3.202 17.048 1.00 65.88 101 PHE A O 1
ATOM 835 N N . PHE A 1 102 ? -6.401 -2.218 17.721 1.00 66.56 102 PHE A N 1
ATOM 836 C CA . PHE A 1 102 ? -6.154 -0.963 17.007 1.00 66.56 102 PHE A CA 1
ATOM 837 C C . P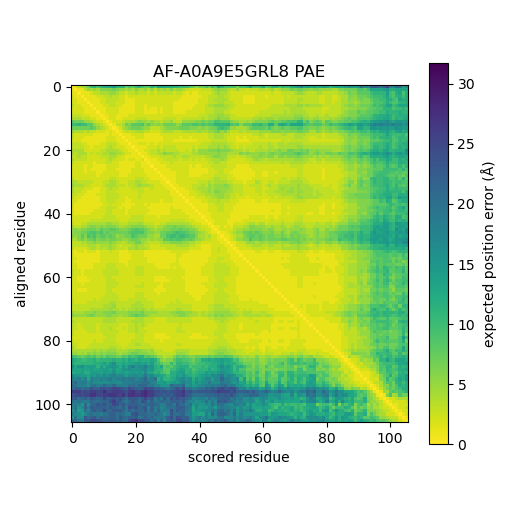HE A 1 102 ? -5.029 -0.129 17.637 1.00 66.56 102 PHE A C 1
ATOM 839 O O . PHE A 1 102 ? -4.288 0.520 16.908 1.00 66.56 102 PHE A O 1
ATOM 846 N N . GLN A 1 103 ? -4.846 -0.183 18.962 1.00 70.75 103 GLN A N 1
ATOM 847 C CA . GLN A 1 103 ? -3.724 0.464 19.659 1.00 70.75 103 GLN A CA 1
ATOM 848 C C . GLN A 1 103 ? -2.363 -0.192 19.378 1.00 70.75 103 GLN A C 1
ATOM 850 O O . GLN A 1 103 ? -1.334 0.453 19.554 1.00 70.75 103 GLN A O 1
ATOM 855 N N . ALA A 1 104 ? -2.337 -1.463 18.965 1.00 69.38 104 ALA A N 1
ATOM 856 C CA . ALA A 1 104 ? -1.106 -2.171 18.613 1.00 69.38 104 ALA A CA 1
ATOM 857 C C . ALA A 1 104 ? -0.583 -1.814 17.212 1.00 69.38 104 ALA A C 1
ATOM 859 O O . ALA A 1 104 ? 0.534 -2.195 16.854 1.00 69.38 104 ALA A O 1
ATOM 860 N N . ILE A 1 105 ? -1.384 -1.105 16.415 1.00 65.81 105 ILE A N 1
ATOM 861 C CA . ILE A 1 105 ? -0.988 -0.621 15.097 1.00 65.81 105 ILE A CA 1
ATOM 862 C C . ILE A 1 105 ? -0.247 0.711 15.305 1.00 65.81 105 ILE A C 1
ATOM 864 O O . ILE A 1 105 ? -0.843 1.635 15.858 1.00 65.81 105 ILE A O 1
ATOM 868 N N . PRO A 1 106 ? 1.045 0.799 14.942 1.00 50.53 106 PRO A N 1
ATOM 869 C CA . PRO A 1 106 ? 1.887 1.961 15.224 1.00 50.53 106 PRO A CA 1
ATOM 870 C C . PRO A 1 106 ? 1.532 3.228 14.435 1.00 50.53 106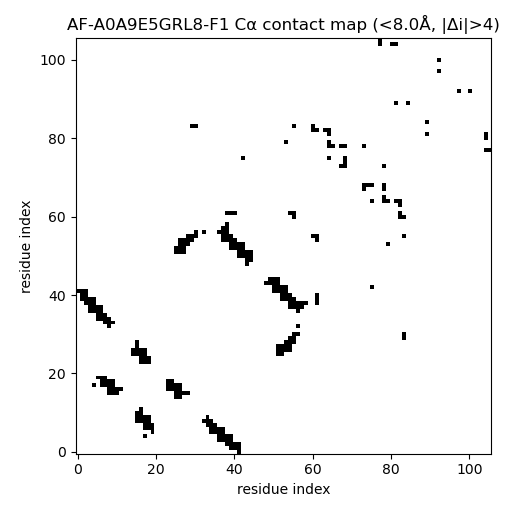 PRO A C 1
ATOM 872 O O . PRO A 1 106 ? 0.847 3.153 13.384 1.00 50.53 106 PRO A O 1
#

Nearest PDB structures (foldseek):
  7pbu-assembly1_A  TM=7.623E-01  e=1.300E-06  Salmonella enterica subsp. enterica serovar Typhimurium
  7oa5-assembly1_B  TM=7.493E-01  e=1.479E-06  Mycobacterium leprae TN
  1d8l-assembly1_A  TM=7.720E-01  e=2.811E-06  Escherichia coli
  1c7y-assembly1_A  TM=7.903E-01  e=3.875E-06  Escherichia coli
  7x7q-assembly1_H  TM=7.706E-01  e=8.376E-06  Pseudomonas aeruginosa PAO1

Foldseek 3Di:
DAFKDFAFWDQDPNWIWGDDPPDIATEDEDDDDRGGMKTWDWDQDPVVRDIHIYIDPDPQLVVQLVVQCVDPPRDSQLSNVVSPDDPVVVVVCVVVVVVVVSVVRD

Secondary structure (DSSP, 8-state):
---EEEEEEEEETTEEEEE-SS-EEEEEE-S--SEEEEEEEEEEETTTTEEEEEEESSHHHHHHHHHHTTSTT--HHHHHHHHTS-HHHHHHHHHTT-HHHHHT--

Radius of gyration: 14.66 Å; Cα contacts (8 Å, |Δi|>4): 152; chains: 1; bounding box: 36×30×41 Å

pLDDT: mean 88.41, std 11.82, range [50.53, 98.31]